Protein AF-A0A968Q280-F1 (afdb_monomer)

Foldseek 3Di:
DDDDDPDVVVVLVVLVVLLVVLLVLLLVLLVVLQVLCCPPPVSDDLDDDPVDDPVSSVVSVVSNVVSVVSNVVSVVSNVVSVVVSVPPPPPDDDPDDPPDDPPVVVVVVSVVSVVSSCVSVVSHPPD

Nearest PDB structures (foldseek):
  2f1m-assembly1_A  TM=7.565E-01  e=2.193E+00  Escherichia coli
  2f1m-assembly2_D  TM=6.934E-01  e=2.892E+00  Escherichia coli
  6ixg-assembly2_B  TM=3.409E-01  e=2.193E+00  Homo sapiens
  5c21-assembly1_B  TM=3.701E-01  e=7.008E+00  Escherichia coli

Secondary structure (DSSP, 8-state):
------SHHHHHHHHHHHHHHHHHHHHHHHHHHHHHHHHHHTTS-----TTS-HHHHHHHHHHHHHHHHHHHHHHHHHHHHHHHHHHS-----------SPPHHHHHHHHHHHHHHHHHHHHHHH--

Sequence (127 aa):
MTTNPPRLNRVTHWLQQRQRNVLNSAFSDAQAIKALEDQYYQGGKIAYSPDQSKTVYDYVRSLRDRKLLQIRTNLTQFRLNSFLLNQSPRPETETLDSSGPGPEAVAADVLAKLDYIELVIGSIGNR

Solvent-accessible surface area (backbone atoms only — not comparable to full-atom values): 7464 Å² total; per-residue (Å²): 138,84,88,81,82,75,59,67,66,52,51,53,52,51,49,53,51,49,42,53,51,34,50,50,50,24,36,51,35,41,50,51,45,50,51,51,18,43,74,78,42,78,62,36,77,92,67,92,48,94,92,48,59,65,69,58,50,54,51,54,50,53,53,42,55,53,33,51,50,50,28,52,52,26,52,50,53,38,54,52,52,51,52,55,57,73,69,48,83,75,78,88,75,77,97,73,78,90,83,64,81,53,75,64,58,55,50,52,53,53,49,55,42,49,52,51,37,48,52,54,51,50,69,69,66,74,121

pLDDT: mean 78.57, std 14.99, range [36.19, 94.25]

Structure (mmCIF, N/CA/C/O backbone):
data_AF-A0A968Q280-F1
#
_entry.id   AF-A0A968Q280-F1
#
loop_
_atom_site.group_PDB
_atom_site.id
_atom_site.type_symbol
_atom_site.label_atom_id
_atom_site.label_alt_id
_atom_site.label_comp_id
_atom_site.label_asym_id
_atom_site.label_entity_id
_atom_site.label_seq_id
_atom_site.pdbx_PDB_ins_code
_atom_site.Cartn_x
_atom_site.Cartn_y
_atom_site.Cartn_z
_atom_site.occupancy
_atom_site.B_iso_or_equiv
_atom_site.auth_seq_id
_atom_site.auth_comp_id
_atom_site.auth_asym_id
_atom_site.auth_atom_id
_atom_site.pdbx_PDB_model_num
ATOM 1 N N . MET A 1 1 ? 44.870 4.033 -25.920 1.00 36.19 1 MET A N 1
ATOM 2 C CA . MET A 1 1 ? 43.428 4.278 -26.135 1.00 36.19 1 MET A CA 1
ATOM 3 C C . MET A 1 1 ? 42.666 3.545 -25.040 1.00 36.19 1 MET A C 1
ATOM 5 O O . MET A 1 1 ? 42.682 2.324 -25.035 1.00 36.19 1 MET A O 1
ATOM 9 N N . THR A 1 2 ? 42.119 4.252 -24.049 1.00 43.31 2 THR A N 1
ATOM 10 C CA . THR A 1 2 ? 41.424 3.650 -22.897 1.00 43.31 2 THR A CA 1
ATOM 11 C C . THR A 1 2 ? 39.911 3.755 -23.103 1.00 43.31 2 THR A C 1
ATOM 13 O O . THR A 1 2 ? 39.295 4.777 -22.818 1.00 43.31 2 THR A O 1
ATOM 16 N N . THR A 1 3 ? 39.281 2.712 -23.638 1.00 49.31 3 THR A N 1
ATOM 17 C CA . THR A 1 3 ? 37.817 2.653 -23.745 1.00 49.31 3 THR A CA 1
ATOM 18 C C . THR A 1 3 ? 37.238 2.283 -22.381 1.00 49.31 3 THR A C 1
ATOM 20 O O . THR A 1 3 ? 37.208 1.117 -21.999 1.00 49.31 3 THR A O 1
ATOM 23 N N . ASN A 1 4 ? 36.813 3.281 -21.611 1.00 63.31 4 ASN A N 1
ATOM 24 C CA . ASN A 1 4 ? 36.038 3.075 -20.391 1.00 63.31 4 ASN A CA 1
ATOM 25 C C . ASN A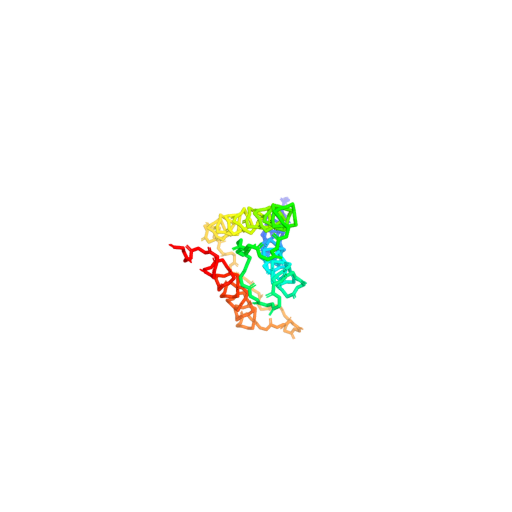 1 4 ? 34.556 3.283 -20.726 1.00 63.31 4 ASN A C 1
ATOM 27 O O . ASN A 1 4 ? 34.169 4.419 -21.002 1.00 63.31 4 ASN A O 1
ATOM 31 N N . PRO A 1 5 ? 33.737 2.214 -20.732 1.00 58.62 5 PRO A N 1
ATOM 32 C CA . PRO A 1 5 ? 32.438 2.371 -20.079 1.00 58.62 5 PRO A CA 1
ATOM 33 C C . PRO A 1 5 ? 31.886 1.066 -19.461 1.00 58.62 5 PRO A C 1
ATOM 35 O O . PRO A 1 5 ? 31.242 0.282 -20.148 1.00 58.62 5 PRO A O 1
ATOM 38 N N . PRO A 1 6 ? 31.987 0.870 -18.131 1.00 57.22 6 PRO A N 1
ATOM 39 C CA . PRO A 1 6 ? 31.126 -0.062 -17.405 1.00 57.22 6 PRO A CA 1
ATOM 40 C C . PRO A 1 6 ? 30.230 0.651 -16.373 1.00 57.22 6 PRO A C 1
ATOM 42 O O . PRO A 1 6 ? 29.717 0.013 -15.453 1.00 57.22 6 PRO A O 1
ATOM 45 N N . ARG A 1 7 ? 30.079 1.984 -16.455 1.00 59.66 7 ARG A N 1
ATOM 46 C CA . ARG A 1 7 ? 29.273 2.772 -15.499 1.00 59.66 7 ARG A CA 1
ATOM 47 C C . ARG A 1 7 ? 27.797 2.851 -15.886 1.00 59.66 7 ARG A C 1
ATOM 49 O O . ARG A 1 7 ? 26.951 2.658 -15.022 1.00 59.66 7 ARG A O 1
ATOM 56 N N . LEU A 1 8 ? 27.492 3.058 -17.168 1.00 62.25 8 LEU A N 1
ATOM 57 C CA . LEU A 1 8 ? 26.112 3.186 -17.659 1.00 62.25 8 LEU A CA 1
ATOM 58 C C . LEU A 1 8 ? 25.304 1.899 -17.438 1.00 62.25 8 LEU A C 1
ATOM 60 O O . LEU A 1 8 ? 24.206 1.966 -16.896 1.00 62.25 8 LEU A O 1
ATOM 64 N N . ASN A 1 9 ? 25.898 0.732 -17.719 1.00 67.06 9 ASN A N 1
ATOM 65 C CA . ASN A 1 9 ? 25.236 -0.560 -17.505 1.00 67.06 9 ASN A CA 1
ATOM 66 C C . ASN A 1 9 ? 24.954 -0.847 -16.016 1.00 67.06 9 ASN A C 1
ATOM 68 O O . ASN A 1 9 ? 23.941 -1.431 -15.650 1.00 67.06 9 ASN A O 1
ATOM 72 N N . ARG A 1 10 ? 25.824 -0.383 -15.108 1.00 71.06 10 ARG A N 1
ATOM 73 C CA . ARG A 1 10 ? 25.582 -0.509 -13.661 1.00 71.06 10 ARG A CA 1
ATOM 74 C C . ARG A 1 10 ? 24.442 0.384 -13.184 1.00 71.06 10 ARG A C 1
ATOM 76 O O . ARG A 1 10 ? 23.686 -0.031 -12.311 1.00 71.06 10 ARG A O 1
ATOM 83 N N . VAL A 1 11 ? 24.306 1.581 -13.754 1.00 72.00 11 VAL A N 1
ATOM 84 C CA . VAL A 1 11 ? 23.213 2.507 -13.424 1.00 72.00 11 VAL A CA 1
ATOM 85 C C . VAL A 1 11 ? 21.871 1.952 -13.900 1.00 72.00 11 VAL A C 1
ATOM 87 O O . VAL A 1 11 ? 20.914 1.979 -13.131 1.00 72.00 11 VAL A O 1
ATOM 90 N N . THR A 1 12 ? 21.795 1.389 -15.110 1.00 71.69 12 THR A N 1
ATOM 91 C CA . THR A 1 12 ? 20.559 0.783 -15.636 1.00 71.69 12 THR A CA 1
ATOM 92 C C . THR A 1 12 ? 20.143 -0.452 -14.839 1.00 71.69 12 THR A C 1
ATOM 94 O O . THR A 1 12 ? 18.985 -0.540 -14.433 1.00 71.69 12 THR A O 1
ATOM 97 N N . HIS A 1 13 ? 21.068 -1.361 -14.516 1.00 74.81 13 HIS A N 1
ATOM 98 C CA . HIS A 1 13 ? 20.764 -2.523 -13.670 1.00 74.81 13 HIS A CA 1
ATOM 99 C C . HIS A 1 13 ? 20.352 -2.127 -12.247 1.00 74.81 13 HIS A C 1
ATOM 101 O O . HIS A 1 13 ? 19.378 -2.658 -11.712 1.00 74.81 13 HIS A O 1
ATOM 107 N N . TRP A 1 14 ? 21.046 -1.162 -11.635 1.00 76.69 14 TRP A N 1
ATOM 108 C CA . TRP A 1 14 ? 20.667 -0.633 -10.324 1.00 76.69 14 TRP A CA 1
ATOM 109 C C . TRP A 1 14 ? 19.272 0.001 -10.350 1.00 76.69 14 TRP A C 1
ATOM 111 O O . TRP A 1 14 ? 18.480 -0.212 -9.432 1.00 76.69 14 TRP A O 1
ATOM 121 N N . LEU A 1 15 ? 18.943 0.736 -11.415 1.00 74.25 15 LEU A N 1
ATOM 122 C CA . LEU A 1 15 ? 17.645 1.384 -11.582 1.00 74.25 15 LEU A CA 1
ATOM 123 C C . LEU A 1 15 ? 16.516 0.360 -11.778 1.00 74.25 15 LEU A C 1
ATOM 125 O O . LEU A 1 15 ? 15.471 0.484 -11.141 1.00 74.25 15 LEU A O 1
ATOM 129 N N . GLN A 1 16 ? 16.748 -0.691 -12.569 1.00 76.75 16 GLN A N 1
ATOM 130 C CA . GLN A 1 16 ? 15.816 -1.813 -12.720 1.00 76.75 16 GLN A CA 1
ATOM 131 C C . GLN A 1 16 ? 15.589 -2.547 -11.391 1.00 76.75 16 GLN A C 1
ATOM 133 O O . GLN A 1 16 ? 14.447 -2.823 -11.019 1.00 76.75 16 GLN A O 1
ATOM 138 N N . GLN A 1 17 ? 16.655 -2.821 -10.632 1.00 81.25 17 GLN A N 1
ATOM 139 C CA . GLN A 1 17 ? 16.537 -3.443 -9.311 1.00 81.25 17 GLN A CA 1
ATOM 140 C C . GLN A 1 17 ? 15.767 -2.544 -8.338 1.00 81.25 17 GLN A C 1
ATOM 142 O O . GLN A 1 17 ? 14.890 -3.009 -7.608 1.00 81.25 17 GLN A O 1
ATOM 147 N N . ARG A 1 18 ? 16.052 -1.238 -8.350 1.00 80.38 18 ARG A N 1
ATOM 148 C CA . ARG A 1 18 ? 15.346 -0.249 -7.533 1.00 80.38 18 ARG A CA 1
ATOM 149 C C . ARG A 1 18 ? 13.858 -0.217 -7.867 1.00 80.38 18 ARG A C 1
ATOM 151 O O . ARG A 1 18 ? 13.042 -0.184 -6.954 1.00 80.38 18 ARG A O 1
ATOM 158 N N . GLN A 1 19 ? 13.502 -0.257 -9.147 1.00 82.00 19 GLN A N 1
ATOM 159 C CA . GLN A 1 19 ? 12.111 -0.262 -9.590 1.00 82.00 19 GLN A CA 1
ATOM 160 C C . GLN A 1 19 ? 11.345 -1.481 -9.052 1.00 82.00 19 GLN A C 1
ATOM 162 O O . GLN A 1 19 ? 10.248 -1.318 -8.515 1.00 82.00 19 GLN A O 1
ATOM 167 N N . ARG A 1 20 ? 11.947 -2.678 -9.108 1.00 84.12 20 ARG A N 1
ATOM 168 C CA . ARG A 1 20 ? 11.359 -3.899 -8.525 1.00 84.12 20 ARG A CA 1
ATOM 169 C C . ARG A 1 20 ? 11.191 -3.786 -7.013 1.00 84.12 20 ARG A C 1
ATOM 171 O O . ARG A 1 20 ? 10.133 -4.121 -6.492 1.00 84.12 20 ARG A O 1
ATOM 178 N N . ASN A 1 21 ? 12.205 -3.276 -6.315 1.00 87.19 21 ASN A N 1
ATOM 179 C CA . ASN A 1 21 ? 12.151 -3.101 -4.864 1.00 87.19 21 ASN A CA 1
ATOM 180 C C . ASN A 1 21 ? 11.021 -2.149 -4.453 1.00 87.19 21 ASN A C 1
ATOM 182 O O . ASN A 1 21 ? 10.254 -2.472 -3.556 1.00 87.19 21 ASN A O 1
ATOM 186 N N . VAL A 1 22 ? 10.883 -1.012 -5.140 1.00 88.00 22 VAL A N 1
ATOM 187 C CA . VAL A 1 22 ? 9.838 -0.018 -4.857 1.00 88.00 22 VAL A CA 1
ATOM 188 C C . VAL A 1 22 ? 8.437 -0.596 -5.090 1.00 88.00 22 VAL A C 1
ATOM 190 O O . VAL A 1 22 ? 7.545 -0.380 -4.268 1.00 88.00 22 VAL A O 1
ATOM 193 N N . LEU A 1 23 ? 8.242 -1.370 -6.163 1.00 88.94 23 LEU A N 1
ATOM 194 C CA . LEU A 1 23 ? 6.972 -2.052 -6.419 1.00 88.94 23 LEU A CA 1
ATOM 195 C C . LEU A 1 23 ? 6.665 -3.107 -5.346 1.00 88.94 23 LEU A C 1
ATOM 197 O O . LEU A 1 23 ? 5.555 -3.146 -4.821 1.00 88.94 23 LEU A O 1
ATOM 201 N N . ASN A 1 24 ? 7.655 -3.923 -4.975 1.00 90.69 24 ASN A N 1
ATOM 202 C CA . ASN A 1 24 ? 7.507 -4.922 -3.916 1.00 90.69 24 ASN A CA 1
ATOM 203 C C . ASN A 1 24 ? 7.187 -4.275 -2.560 1.00 90.69 24 ASN A C 1
ATOM 205 O O . ASN A 1 24 ? 6.372 -4.807 -1.812 1.00 90.69 24 ASN A O 1
ATOM 209 N N . SER A 1 25 ? 7.778 -3.117 -2.248 1.00 90.44 25 SER A N 1
ATOM 210 C CA . SER A 1 25 ? 7.443 -2.359 -1.040 1.00 90.44 25 SER A CA 1
ATOM 211 C C . SER A 1 25 ? 5.996 -1.870 -1.061 1.00 90.44 25 SER A C 1
ATOM 213 O O . SER A 1 25 ? 5.284 -2.065 -0.082 1.00 90.44 25 SER A O 1
ATOM 215 N N . ALA A 1 26 ? 5.525 -1.304 -2.179 1.00 89.81 26 ALA A N 1
ATOM 216 C CA . ALA A 1 26 ? 4.123 -0.905 -2.320 1.00 89.81 26 ALA A CA 1
ATOM 217 C C . ALA A 1 26 ? 3.163 -2.098 -2.166 1.00 89.81 26 ALA A C 1
ATOM 219 O O . ALA A 1 26 ? 2.143 -1.991 -1.489 1.0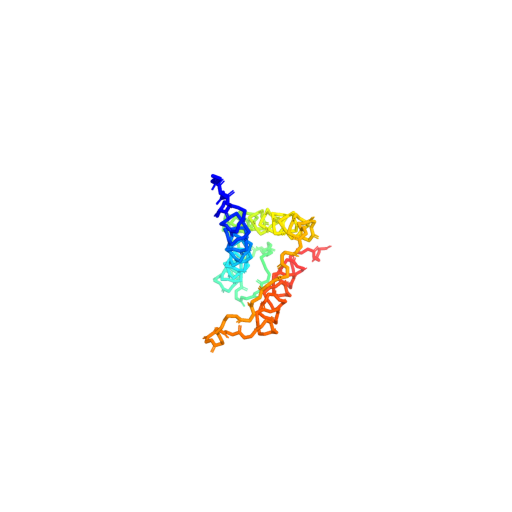0 89.81 26 ALA A O 1
ATOM 220 N N . PHE A 1 27 ? 3.512 -3.245 -2.749 1.00 92.06 27 PHE A N 1
ATOM 221 C CA . PHE A 1 27 ? 2.736 -4.474 -2.623 1.00 92.06 27 PHE A CA 1
ATOM 222 C C . PHE A 1 27 ? 2.688 -4.978 -1.172 1.00 92.06 27 PHE A C 1
ATOM 224 O O . PHE A 1 27 ? 1.611 -5.262 -0.653 1.00 92.06 27 PHE A O 1
ATOM 231 N N . SER A 1 28 ? 3.832 -5.010 -0.482 1.00 93.50 28 SER A N 1
ATOM 232 C CA . SER A 1 28 ? 3.908 -5.392 0.932 1.00 93.50 28 SER A CA 1
ATOM 233 C C . SER A 1 28 ? 3.104 -4.449 1.833 1.00 93.50 28 SER A C 1
ATOM 235 O O . SER A 1 28 ? 2.410 -4.908 2.740 1.00 93.50 28 SER A O 1
ATOM 237 N N . ASP A 1 29 ? 3.124 -3.142 1.567 1.00 92.12 29 ASP A N 1
ATOM 238 C CA . ASP A 1 29 ? 2.310 -2.180 2.312 1.00 92.12 29 ASP A CA 1
ATOM 239 C C . ASP A 1 29 ? 0.807 -2.377 2.056 1.00 92.12 29 ASP A C 1
ATOM 241 O O . ASP A 1 29 ? 0.007 -2.239 2.983 1.00 92.12 29 ASP A O 1
ATOM 245 N N . ALA A 1 30 ? 0.411 -2.753 0.836 1.00 91.50 30 ALA A N 1
ATOM 246 C CA . ALA A 1 30 ? -0.973 -3.106 0.519 1.00 91.50 30 ALA A CA 1
ATOM 247 C C . ALA A 1 30 ? -1.416 -4.389 1.248 1.00 91.50 30 ALA A C 1
ATOM 249 O O . ALA A 1 30 ? -2.519 -4.443 1.793 1.00 91.50 30 ALA A O 1
ATOM 250 N N . GLN A 1 31 ? -0.547 -5.400 1.335 1.00 94.25 31 GLN A N 1
ATOM 251 C CA . GLN A 1 31 ? -0.788 -6.592 2.157 1.00 94.25 31 GLN A CA 1
ATOM 252 C C . GLN A 1 31 ? -0.908 -6.243 3.645 1.00 94.25 31 GLN A C 1
ATOM 254 O O . GLN A 1 31 ? -1.785 -6.768 4.324 1.00 94.25 31 GLN A O 1
ATOM 259 N N . ALA A 1 32 ? -0.088 -5.318 4.150 1.00 93.31 32 ALA A N 1
ATOM 260 C CA . ALA A 1 32 ? -0.175 -4.864 5.535 1.00 93.31 32 ALA A CA 1
ATOM 261 C C . ALA A 1 32 ? -1.508 -4.159 5.834 1.00 93.31 32 ALA A C 1
ATOM 263 O O . ALA A 1 32 ? -2.062 -4.340 6.914 1.00 93.31 32 ALA A O 1
ATOM 264 N N . ILE A 1 33 ? -2.054 -3.390 4.884 1.00 90.50 33 ILE A N 1
ATOM 265 C CA . ILE A 1 33 ? -3.403 -2.820 5.017 1.00 90.50 33 ILE A CA 1
ATOM 266 C C . ILE A 1 33 ? -4.452 -3.932 5.112 1.00 90.50 33 ILE A C 1
ATOM 268 O O . ILE A 1 33 ? -5.298 -3.873 6.001 1.0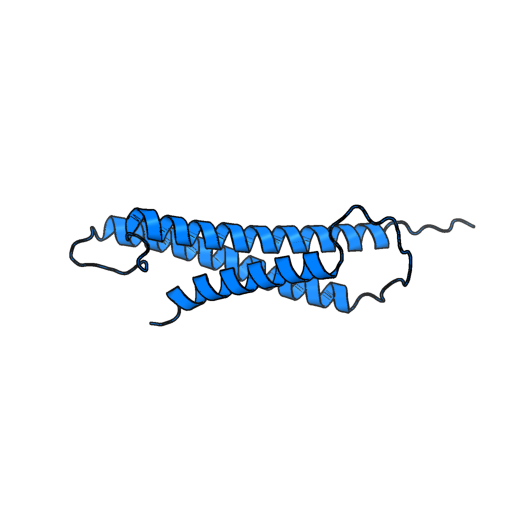0 90.50 33 ILE A O 1
ATOM 272 N N . LYS A 1 34 ? -4.376 -4.958 4.254 1.00 90.81 34 LYS A N 1
ATOM 273 C CA . LYS A 1 34 ? -5.286 -6.110 4.338 1.00 90.81 34 LYS A CA 1
ATOM 274 C C . LYS A 1 34 ? -5.175 -6.857 5.661 1.00 90.81 34 LYS A C 1
ATOM 276 O O . LYS A 1 34 ? -6.194 -7.132 6.277 1.00 90.81 34 LYS A O 1
ATOM 281 N N . ALA A 1 35 ? -3.966 -7.058 6.172 1.00 92.94 35 ALA A N 1
ATOM 282 C CA . ALA A 1 35 ? -3.773 -7.665 7.484 1.00 92.94 35 ALA A CA 1
ATOM 283 C C . ALA A 1 35 ? -4.425 -6.847 8.619 1.00 92.94 35 ALA A C 1
ATOM 285 O O . ALA A 1 35 ? -4.964 -7.428 9.558 1.00 92.94 35 ALA A O 1
ATOM 286 N N . LEU A 1 36 ? -4.423 -5.509 8.535 1.00 91.25 36 LEU A N 1
ATOM 287 C CA . LEU A 1 36 ? -5.144 -4.658 9.492 1.00 91.25 36 LEU A CA 1
ATOM 288 C C . LEU A 1 36 ? -6.669 -4.816 9.371 1.00 91.25 36 LEU A C 1
ATOM 290 O O . LEU A 1 36 ? -7.362 -4.817 10.388 1.00 91.25 36 L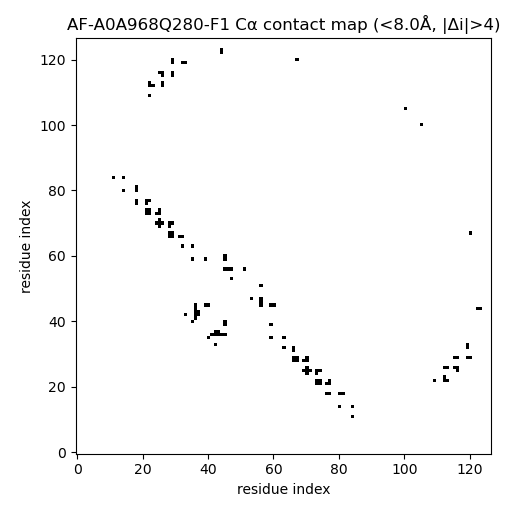EU A O 1
ATOM 294 N N . GLU A 1 37 ? -7.195 -4.949 8.153 1.00 89.88 37 GLU A N 1
ATOM 295 C CA . GLU A 1 37 ? -8.618 -5.229 7.906 1.00 89.88 37 GLU A CA 1
ATOM 296 C C . GLU A 1 37 ? -9.026 -6.591 8.478 1.00 89.88 37 GLU A C 1
ATOM 298 O O . GLU A 1 37 ? -10.008 -6.689 9.212 1.00 89.88 37 GLU A O 1
ATOM 303 N N . ASP A 1 38 ? -8.233 -7.630 8.234 1.00 91.50 38 ASP A N 1
ATOM 304 C CA . ASP A 1 38 ? -8.484 -8.975 8.752 1.00 91.50 38 ASP A CA 1
ATOM 305 C C . ASP A 1 38 ? -8.435 -9.006 10.285 1.00 91.50 38 ASP A C 1
ATOM 307 O O . ASP A 1 38 ? -9.335 -9.545 10.932 1.00 91.50 38 ASP A O 1
ATOM 311 N N . GLN A 1 39 ? -7.425 -8.362 10.880 1.00 91.12 39 GLN A N 1
ATOM 312 C CA . GLN A 1 39 ? -7.202 -8.378 12.324 1.00 91.12 39 GLN A CA 1
ATOM 313 C C . GLN A 1 39 ? -8.247 -7.577 13.115 1.00 91.12 39 GLN A C 1
ATOM 315 O O . GLN A 1 39 ? -8.668 -8.020 14.183 1.00 91.12 39 GLN A O 1
ATOM 320 N N . TYR A 1 40 ? -8.635 -6.390 12.639 1.00 87.50 40 TYR A N 1
ATOM 321 C CA . TYR A 1 40 ? -9.472 -5.461 13.415 1.00 87.50 40 TYR A CA 1
ATOM 322 C C . TYR A 1 40 ? -10.913 -5.355 12.916 1.00 87.50 40 TYR A C 1
ATOM 324 O O . TYR A 1 40 ? -11.766 -4.855 13.649 1.00 87.50 40 TYR A O 1
ATOM 332 N N . TYR A 1 41 ? -11.187 -5.805 11.690 1.00 88.31 41 TYR A N 1
ATOM 333 C CA . TYR A 1 41 ? -12.468 -5.612 11.009 1.00 88.31 41 TYR A CA 1
ATOM 334 C C . TYR A 1 41 ? -13.001 -6.890 10.347 1.00 88.31 41 TYR A C 1
ATOM 336 O O . TYR A 1 41 ? -13.939 -6.807 9.559 1.00 88.31 41 TYR A O 1
ATOM 344 N N . GLN A 1 42 ? -12.442 -8.068 10.663 1.00 87.56 42 GLN A N 1
ATOM 345 C CA . GLN A 1 42 ? -12.868 -9.365 10.106 1.00 87.56 42 GLN A CA 1
ATOM 346 C C . GLN A 1 42 ? -12.820 -9.397 8.564 1.00 87.56 42 GLN A C 1
ATOM 348 O O . GLN A 1 42 ? -13.687 -9.972 7.910 1.00 87.56 42 GLN A O 1
ATOM 353 N N . GLY A 1 43 ? -11.836 -8.710 7.978 1.00 83.62 43 GLY A N 1
ATOM 354 C CA . GLY A 1 43 ? -11.678 -8.548 6.527 1.00 83.62 43 GLY A CA 1
ATOM 355 C C . GLY A 1 43 ? -12.569 -7.457 5.926 1.00 83.62 43 GLY A C 1
ATOM 356 O O . GLY A 1 43 ? -12.512 -7.178 4.726 1.00 83.62 43 GLY A O 1
ATOM 357 N N . GLY A 1 44 ? -13.386 -6.813 6.761 1.00 83.69 44 GLY A N 1
ATOM 358 C CA . GLY A 1 44 ? -14.153 -5.626 6.429 1.00 83.69 44 GLY A CA 1
ATOM 359 C C . GLY A 1 44 ? -13.283 -4.375 6.323 1.00 83.69 44 GLY A C 1
ATOM 360 O O . GLY A 1 44 ? -12.146 -4.309 6.790 1.00 83.69 44 GLY A O 1
ATOM 361 N N . LYS A 1 45 ? -13.843 -3.334 5.708 1.00 84.00 45 LYS A N 1
ATOM 362 C CA . LYS A 1 45 ? -13.155 -2.049 5.555 1.00 84.00 45 LYS A CA 1
ATOM 363 C C . LYS A 1 45 ? -12.931 -1.384 6.913 1.00 84.00 45 LYS A C 1
ATOM 365 O O . LYS A 1 45 ? -13.819 -1.382 7.763 1.00 84.00 45 LYS A O 1
ATOM 370 N N . ILE A 1 46 ? -11.795 -0.698 7.052 1.00 83.31 46 ILE A N 1
ATOM 371 C CA . ILE A 1 46 ? -11.502 0.160 8.212 1.00 83.31 46 ILE A CA 1
ATOM 372 C C . ILE A 1 46 ? -12.469 1.358 8.216 1.00 83.31 46 ILE A C 1
ATOM 374 O O . ILE A 1 46 ? -12.227 2.382 7.559 1.00 83.31 46 ILE A O 1
ATOM 378 N N . ALA A 1 47 ? -13.558 1.226 8.970 1.00 84.44 47 ALA A N 1
ATOM 379 C CA . ALA A 1 47 ? -14.612 2.219 9.148 1.00 84.44 47 ALA A CA 1
ATOM 380 C C . ALA A 1 47 ? -14.937 2.397 10.636 1.00 84.44 47 ALA A C 1
ATOM 382 O O . ALA A 1 47 ? -14.719 1.499 11.444 1.00 84.44 47 ALA A O 1
ATOM 383 N N . TYR A 1 48 ? -15.440 3.573 11.006 1.00 83.62 48 TYR A N 1
ATOM 384 C CA . TYR A 1 48 ? -15.879 3.799 12.377 1.00 83.62 48 TYR A CA 1
ATOM 385 C C . TYR A 1 48 ? -17.177 3.024 12.631 1.00 83.62 48 TYR A C 1
ATOM 387 O O . TYR A 1 48 ? -18.136 3.184 11.877 1.00 83.62 48 TYR A O 1
ATOM 395 N N . SER A 1 49 ? -17.198 2.217 13.692 1.00 79.88 49 SER A N 1
ATOM 396 C CA . SER A 1 49 ? -18.400 1.563 14.212 1.00 79.88 49 SER A CA 1
ATOM 397 C C . SER A 1 49 ? -18.671 2.067 15.633 1.00 79.88 49 SER A C 1
ATOM 399 O O . SER A 1 49 ? -17.714 2.191 16.402 1.00 79.88 49 SER A O 1
ATOM 401 N N . PRO A 1 50 ? -19.933 2.343 16.013 1.00 79.69 50 PRO A N 1
ATOM 402 C CA . PRO A 1 50 ? -20.280 2.716 17.386 1.00 79.69 50 PRO A CA 1
ATOM 403 C C . PRO A 1 50 ? -19.930 1.624 18.412 1.00 79.69 50 PRO A C 1
ATOM 405 O O . PRO A 1 50 ? -19.667 1.948 19.567 1.00 79.69 50 PRO A O 1
ATOM 408 N N . ASP A 1 51 ? -19.836 0.363 17.981 1.00 80.50 51 ASP A N 1
ATOM 409 C CA . ASP A 1 51 ? -19.442 -0.774 18.824 1.00 80.50 51 ASP A CA 1
ATOM 410 C C . ASP A 1 51 ? -17.917 -0.861 19.041 1.00 80.50 51 ASP A C 1
ATOM 412 O O . ASP A 1 51 ? -17.432 -1.657 19.846 1.00 80.50 51 ASP A O 1
ATOM 416 N N . GLN A 1 52 ? -17.133 -0.047 18.323 1.00 80.62 52 GLN A N 1
ATOM 417 C CA . GLN A 1 52 ? -15.676 -0.039 18.393 1.00 80.62 52 GLN A CA 1
ATOM 418 C C . GLN A 1 52 ? -15.168 1.152 19.213 1.00 80.62 52 GLN A C 1
ATOM 420 O O . GLN A 1 52 ? -15.605 2.293 19.058 1.00 80.62 52 GLN A O 1
ATOM 425 N N . SER A 1 53 ? -14.155 0.908 20.051 1.00 85.88 53 SER A N 1
ATOM 426 C CA . SER A 1 53 ? -13.455 1.987 20.752 1.00 85.88 53 SER A CA 1
ATOM 427 C C . SER A 1 53 ? -12.875 2.990 19.755 1.00 85.88 53 SER A C 1
ATOM 429 O O . SER A 1 53 ? -12.083 2.630 18.877 1.00 85.88 53 SER A O 1
ATOM 431 N N . LYS A 1 54 ? -13.218 4.271 19.938 1.00 87.88 54 LYS A N 1
ATOM 432 C CA . LYS A 1 54 ? -12.702 5.379 19.126 1.00 87.88 54 LYS A CA 1
ATOM 433 C C . LYS A 1 54 ? -11.170 5.382 19.075 1.00 87.88 54 LYS A C 1
ATOM 435 O O . LYS A 1 54 ? -10.602 5.597 18.012 1.00 87.88 54 LYS A O 1
ATOM 440 N N . THR A 1 55 ? -10.506 5.067 20.187 1.00 89.31 55 THR A N 1
ATOM 441 C CA . THR A 1 55 ? -9.039 4.990 20.260 1.00 89.31 55 THR A CA 1
ATOM 442 C C . THR A 1 55 ? -8.474 3.889 19.363 1.00 89.31 55 THR A C 1
ATOM 444 O O . THR A 1 55 ? -7.467 4.103 1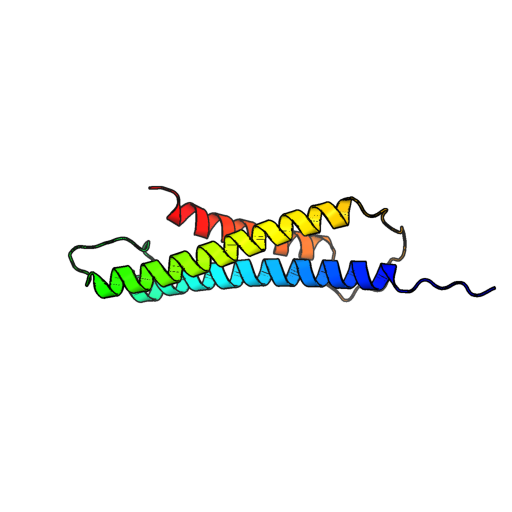8.693 1.00 89.31 55 THR A O 1
ATOM 447 N N . VAL A 1 56 ? -9.125 2.720 19.316 1.00 87.19 56 VAL A N 1
ATOM 448 C CA . VAL A 1 56 ? -8.708 1.604 18.449 1.00 87.19 56 VAL A CA 1
ATOM 449 C C . VAL A 1 56 ? -8.918 1.972 16.984 1.00 87.19 56 VAL A C 1
ATOM 451 O O . VAL A 1 56 ? -8.014 1.783 16.173 1.00 87.19 56 VAL A O 1
ATOM 454 N N . TYR A 1 57 ? -10.066 2.568 16.654 1.00 90.12 57 TYR A N 1
ATOM 455 C CA . TYR A 1 57 ? -10.327 3.075 15.309 1.00 90.12 57 TYR A CA 1
ATOM 456 C C . TYR A 1 57 ? -9.279 4.112 14.877 1.00 90.12 57 TYR A C 1
ATOM 458 O O . TYR A 1 57 ? -8.684 3.970 13.810 1.00 90.12 57 TYR A O 1
ATOM 466 N N . ASP A 1 58 ? -9.002 5.123 15.706 1.00 91.81 58 ASP A N 1
ATOM 467 C CA . ASP A 1 58 ? -8.030 6.178 15.398 1.00 91.81 58 ASP A CA 1
ATOM 468 C C . ASP A 1 58 ? -6.613 5.601 15.230 1.00 91.81 58 ASP A C 1
ATOM 470 O O . ASP A 1 58 ? -5.884 5.988 14.310 1.00 91.81 58 ASP A O 1
ATOM 474 N N . TYR A 1 59 ? -6.243 4.616 16.055 1.00 92.44 59 TYR A N 1
ATOM 475 C CA . TYR A 1 59 ? -4.980 3.892 15.933 1.00 92.44 59 TYR A CA 1
ATOM 476 C C . TYR A 1 59 ? -4.871 3.148 14.596 1.00 92.44 59 TYR A C 1
ATOM 478 O O . TYR A 1 59 ? -3.940 3.409 13.827 1.00 92.44 59 TYR A O 1
ATOM 486 N N . VAL A 1 60 ? -5.830 2.274 14.274 1.00 91.38 60 VAL A N 1
ATOM 487 C CA . VAL A 1 60 ? -5.794 1.470 13.040 1.00 91.38 60 VAL A CA 1
ATOM 488 C C . VAL A 1 60 ? -5.886 2.362 11.802 1.00 91.38 60 VAL A C 1
ATOM 490 O O . VAL A 1 60 ? -5.151 2.166 10.831 1.00 91.38 60 VAL A O 1
ATOM 493 N N . ARG A 1 61 ? -6.707 3.416 11.859 1.00 92.00 61 ARG A N 1
ATOM 494 C CA . ARG A 1 61 ? -6.775 4.450 10.825 1.00 92.00 61 ARG A CA 1
ATOM 495 C C . ARG A 1 61 ? -5.412 5.101 10.594 1.00 92.00 61 ARG A C 1
ATOM 497 O O . ARG A 1 61 ? -4.995 5.225 9.446 1.00 92.00 61 ARG A O 1
ATOM 504 N N . SER A 1 62 ? -4.707 5.492 11.656 1.00 93.50 62 SER A N 1
ATOM 505 C CA . SER A 1 62 ? -3.390 6.126 11.530 1.00 93.50 62 SER A CA 1
ATOM 506 C C . SER A 1 62 ? -2.354 5.200 10.879 1.00 93.50 62 SER A C 1
ATOM 508 O O . SER A 1 62 ? -1.550 5.652 10.061 1.00 93.50 62 SER A O 1
ATOM 510 N N . LEU A 1 63 ? -2.395 3.897 11.183 1.00 92.75 63 LEU A N 1
ATOM 511 C CA . LEU A 1 63 ? -1.529 2.896 10.559 1.00 92.75 63 LEU A CA 1
ATOM 512 C C . LEU A 1 63 ? -1.834 2.742 9.069 1.00 92.75 63 LEU A C 1
ATOM 514 O O . LEU A 1 63 ? -0.917 2.807 8.247 1.00 92.75 63 LEU A O 1
ATOM 518 N N . ARG A 1 64 ? -3.116 2.606 8.714 1.00 92.06 64 ARG A N 1
ATOM 519 C CA . ARG A 1 64 ? -3.565 2.547 7.319 1.00 92.06 64 ARG A CA 1
ATOM 520 C C . ARG A 1 64 ? -3.118 3.778 6.540 1.00 92.06 64 ARG A C 1
ATOM 522 O O . ARG A 1 64 ? -2.568 3.644 5.452 1.00 92.06 64 ARG A O 1
ATOM 529 N N . ASP A 1 65 ? -3.326 4.970 7.091 1.00 92.62 65 ASP A N 1
ATOM 530 C CA . ASP A 1 65 ? -3.015 6.225 6.404 1.00 92.62 65 ASP A CA 1
ATOM 531 C C . ASP A 1 65 ? -1.498 6.367 6.158 1.00 92.62 65 ASP A C 1
ATOM 533 O O . ASP A 1 65 ? -1.083 6.790 5.076 1.00 92.62 65 ASP A O 1
ATOM 537 N N . ARG A 1 66 ? -0.650 5.911 7.096 1.00 93.56 66 ARG A N 1
ATOM 538 C CA . ARG A 1 66 ? 0.808 5.811 6.884 1.00 93.56 66 ARG A CA 1
ATOM 539 C C . ARG A 1 66 ? 1.158 4.854 5.745 1.00 93.56 66 ARG A C 1
ATOM 541 O O . ARG A 1 66 ? 1.984 5.199 4.901 1.00 93.56 66 ARG A O 1
ATOM 548 N N . LYS A 1 67 ? 0.524 3.680 5.694 1.00 92.50 67 LYS A N 1
ATOM 549 C CA . LYS A 1 67 ? 0.746 2.694 4.626 1.00 92.50 67 LYS A CA 1
ATOM 550 C C . LYS A 1 67 ? 0.303 3.215 3.265 1.00 92.50 67 LYS A C 1
ATOM 552 O O . LYS A 1 67 ? 1.053 3.116 2.303 1.00 92.50 67 LYS A O 1
ATOM 557 N N . LEU A 1 68 ? -0.844 3.884 3.192 1.00 92.12 68 LEU A N 1
ATOM 558 C CA . LEU A 1 68 ? -1.302 4.544 1.968 1.00 92.12 68 LEU A CA 1
ATOM 559 C C . LEU A 1 68 ? -0.320 5.604 1.471 1.00 92.12 68 LEU A C 1
ATOM 561 O O . LEU A 1 68 ? -0.075 5.697 0.267 1.00 92.12 68 LEU A O 1
ATOM 565 N N . LEU A 1 69 ? 0.260 6.393 2.376 1.00 92.50 69 LEU A N 1
ATOM 566 C CA . LEU A 1 69 ? 1.279 7.369 2.006 1.00 92.50 69 LEU A CA 1
ATOM 567 C C . LEU A 1 69 ? 2.531 6.687 1.434 1.00 92.50 69 LEU A C 1
ATOM 569 O O . LEU A 1 69 ? 3.055 7.141 0.413 1.00 92.50 69 LEU A O 1
ATOM 573 N N . GLN A 1 70 ? 2.981 5.586 2.045 1.00 92.31 70 GLN A N 1
ATOM 574 C CA . GLN A 1 70 ? 4.113 4.793 1.552 1.00 92.31 70 GLN A CA 1
ATOM 575 C C . GLN A 1 70 ? 3.823 4.211 0.164 1.00 92.31 70 GLN A C 1
ATOM 577 O O . GLN A 1 70 ? 4.615 4.416 -0.755 1.00 92.31 70 GLN A O 1
ATOM 582 N N . ILE A 1 71 ? 2.648 3.608 -0.032 1.00 90.50 71 ILE A N 1
ATOM 583 C CA . ILE A 1 71 ? 2.203 3.078 -1.327 1.00 90.50 71 ILE A CA 1
ATOM 584 C C . ILE A 1 71 ? 2.213 4.175 -2.398 1.00 90.50 71 ILE A C 1
ATOM 586 O O . ILE A 1 71 ? 2.829 4.002 -3.446 1.00 90.50 71 ILE A O 1
ATOM 590 N N . ARG A 1 72 ? 1.594 5.334 -2.138 1.00 90.69 72 ARG A N 1
ATOM 591 C CA . ARG A 1 72 ? 1.550 6.460 -3.093 1.00 90.69 72 ARG A CA 1
ATOM 592 C C . ARG A 1 72 ? 2.941 6.974 -3.446 1.00 90.69 72 ARG A C 1
ATOM 594 O O . ARG A 1 72 ? 3.227 7.241 -4.614 1.00 90.69 72 ARG A O 1
ATOM 601 N N . THR A 1 73 ? 3.811 7.092 -2.447 1.00 90.94 73 THR A N 1
ATOM 602 C CA . THR A 1 73 ? 5.199 7.526 -2.634 1.00 90.94 73 THR A CA 1
ATOM 603 C C . THR A 1 73 ? 5.966 6.528 -3.500 1.00 90.94 73 THR A C 1
ATOM 605 O O . THR A 1 73 ? 6.636 6.923 -4.455 1.00 90.94 73 THR A O 1
ATOM 608 N N . ASN A 1 74 ? 5.813 5.234 -3.221 1.00 88.75 74 ASN A N 1
ATOM 609 C CA . ASN A 1 74 ? 6.451 4.161 -3.972 1.00 88.75 74 ASN A CA 1
ATOM 610 C C . ASN A 1 74 ? 5.935 4.102 -5.417 1.00 88.75 74 ASN A C 1
ATOM 612 O O . ASN A 1 74 ? 6.732 4.081 -6.348 1.00 88.75 74 ASN A O 1
ATOM 616 N N . LEU A 1 75 ? 4.621 4.183 -5.640 1.00 89.12 75 LEU A N 1
ATOM 617 C CA . LEU A 1 75 ? 4.044 4.234 -6.989 1.00 89.12 75 LEU A CA 1
ATOM 618 C C . LEU A 1 75 ? 4.515 5.462 -7.778 1.00 89.12 75 LEU A C 1
ATOM 620 O O . LEU A 1 75 ? 4.801 5.362 -8.970 1.00 89.12 75 LEU A O 1
ATOM 624 N N . THR A 1 76 ? 4.650 6.615 -7.120 1.00 88.94 76 THR A N 1
ATOM 625 C CA . THR A 1 76 ? 5.187 7.829 -7.751 1.00 88.94 76 THR A CA 1
ATOM 626 C C . THR A 1 76 ? 6.641 7.621 -8.171 1.00 88.94 76 THR A C 1
ATOM 628 O O . THR A 1 76 ? 6.987 7.868 -9.324 1.00 88.94 76 THR A O 1
ATOM 631 N N . GLN A 1 77 ? 7.482 7.086 -7.280 1.00 86.31 77 GLN A N 1
ATOM 632 C CA . GLN A 1 77 ? 8.869 6.740 -7.606 1.00 86.31 77 GLN A CA 1
ATOM 633 C C . GLN A 1 77 ? 8.955 5.702 -8.731 1.00 86.31 77 GLN A C 1
ATOM 635 O O . GLN A 1 77 ? 9.791 5.831 -9.621 1.00 86.31 77 GLN A O 1
ATOM 640 N N . PHE A 1 78 ? 8.082 4.694 -8.728 1.00 87.25 78 PHE A N 1
ATOM 641 C CA . PHE A 1 78 ? 8.012 3.684 -9.779 1.00 87.25 78 PHE A CA 1
ATOM 642 C C . PHE A 1 78 ? 7.701 4.313 -11.143 1.00 87.25 78 PHE A C 1
ATOM 644 O O . PHE A 1 78 ? 8.409 4.042 -12.114 1.00 87.25 78 PHE A O 1
ATOM 651 N N . ARG A 1 79 ? 6.698 5.198 -11.221 1.00 85.31 79 ARG A N 1
ATOM 652 C CA . ARG A 1 79 ? 6.324 5.908 -12.457 1.00 85.31 79 ARG A CA 1
ATOM 653 C C . ARG A 1 79 ? 7.453 6.808 -12.966 1.00 85.31 79 ARG A C 1
ATOM 655 O O . ARG A 1 79 ? 7.774 6.759 -14.150 1.00 85.31 79 ARG A O 1
ATOM 662 N N . LEU A 1 80 ? 8.099 7.562 -12.073 1.00 84.19 80 LEU A N 1
ATOM 663 C CA . LEU A 1 80 ? 9.245 8.412 -12.417 1.00 84.19 80 LEU A CA 1
ATOM 664 C C . LEU A 1 80 ? 10.425 7.588 -12.953 1.00 84.19 80 LEU A C 1
ATOM 666 O O . LEU A 1 80 ? 10.976 7.911 -14.001 1.00 84.19 80 LEU A O 1
ATOM 670 N N . ASN A 1 81 ? 10.774 6.486 -12.285 1.00 80.81 81 ASN A N 1
ATOM 671 C CA . ASN A 1 81 ? 11.871 5.618 -12.720 1.00 80.81 81 ASN A CA 1
ATOM 672 C C . ASN A 1 81 ? 11.565 4.928 -14.057 1.00 80.81 81 ASN A C 1
ATOM 674 O O . ASN A 1 81 ? 12.457 4.796 -14.890 1.00 80.81 81 ASN A O 1
ATOM 678 N N . SER A 1 82 ? 10.308 4.530 -14.281 1.00 78.31 82 SER A N 1
ATOM 679 C CA . SER A 1 82 ? 9.859 3.943 -15.552 1.00 78.31 82 SER A CA 1
ATOM 680 C C . SER A 1 82 ? 10.022 4.928 -16.709 1.00 78.31 82 SER A C 1
ATOM 682 O O . SER A 1 82 ? 10.507 4.566 -17.777 1.00 78.31 82 SER A O 1
ATOM 684 N N . PHE A 1 83 ? 9.660 6.193 -16.482 1.00 80.00 83 PHE A N 1
ATOM 685 C CA . PHE A 1 83 ? 9.818 7.252 -17.473 1.00 80.00 83 PHE A CA 1
ATOM 686 C C . PHE A 1 83 ? 11.294 7.489 -17.826 1.00 80.00 83 PHE A C 1
ATOM 688 O O . PHE A 1 83 ? 11.635 7.546 -19.003 1.00 80.00 83 PHE A O 1
ATOM 695 N N . LEU A 1 84 ? 12.181 7.535 -16.826 1.00 77.19 84 LEU A N 1
ATOM 696 C CA . LEU A 1 84 ? 13.627 7.699 -17.037 1.00 77.19 84 LEU A CA 1
ATOM 697 C C . LEU A 1 84 ? 14.267 6.510 -17.776 1.00 77.19 84 LEU A C 1
ATOM 699 O O . LEU A 1 84 ? 15.148 6.705 -18.616 1.00 77.19 84 LEU A O 1
ATOM 703 N N . LEU A 1 85 ? 13.824 5.280 -17.493 1.00 71.88 85 LEU A N 1
ATOM 704 C CA . LEU A 1 85 ? 14.280 4.077 -18.198 1.00 71.88 85 LEU A CA 1
ATOM 705 C C . LEU A 1 85 ? 13.854 4.080 -19.671 1.00 71.88 85 LEU A C 1
ATOM 707 O O . LEU A 1 85 ? 14.660 3.731 -20.528 1.00 71.88 85 LEU A O 1
ATOM 711 N N . ASN A 1 86 ? 12.632 4.530 -19.970 1.00 67.56 86 ASN A N 1
ATOM 712 C CA . ASN A 1 86 ? 12.128 4.632 -21.344 1.00 67.56 86 ASN A CA 1
ATOM 713 C C . ASN A 1 86 ? 12.826 5.723 -22.176 1.00 67.56 86 ASN A C 1
ATOM 715 O O . ASN A 1 86 ? 12.771 5.677 -23.401 1.00 67.56 86 ASN A O 1
ATOM 719 N N . GLN A 1 87 ? 13.474 6.701 -21.533 1.00 64.75 87 GLN A N 1
ATOM 720 C CA . GLN A 1 87 ? 14.221 7.772 -22.204 1.00 64.75 87 GLN A CA 1
ATOM 721 C C . GLN A 1 87 ? 15.684 7.422 -22.491 1.00 64.75 87 GLN A C 1
ATOM 723 O O . GLN A 1 87 ? 16.334 8.105 -23.282 1.00 64.75 87 GLN A O 1
ATOM 728 N N . SER A 1 88 ? 16.227 6.387 -21.846 1.00 57.53 88 SER A N 1
ATOM 729 C CA . SER A 1 88 ? 17.596 5.953 -22.115 1.00 57.53 88 SER A CA 1
ATOM 730 C C . SER A 1 88 ? 17.620 5.188 -23.443 1.00 57.53 88 SER A C 1
ATOM 732 O O . SER A 1 88 ? 16.840 4.245 -23.589 1.00 57.53 88 SER A O 1
ATOM 734 N N . PRO A 1 89 ? 18.485 5.548 -24.414 1.00 48.72 89 PRO A N 1
ATOM 735 C CA . PRO A 1 89 ? 18.621 4.780 -25.644 1.00 48.72 89 PRO A CA 1
ATOM 736 C C . PRO A 1 89 ? 18.995 3.352 -25.264 1.00 48.72 89 PRO A C 1
ATOM 738 O O . PRO A 1 89 ? 20.039 3.118 -24.656 1.00 48.72 89 PRO A O 1
ATOM 741 N N . ARG A 1 90 ? 18.083 2.422 -25.557 1.00 48.97 90 ARG A N 1
ATOM 742 C CA . ARG A 1 90 ? 18.235 0.990 -25.316 1.00 48.97 90 ARG A CA 1
ATOM 743 C C . ARG A 1 90 ? 19.535 0.558 -25.999 1.00 48.97 90 ARG A C 1
ATOM 745 O O . ARG A 1 90 ? 19.571 0.592 -27.226 1.00 48.97 90 ARG A O 1
ATOM 752 N N . PRO A 1 91 ? 20.600 0.182 -25.266 1.00 47.84 91 PRO A N 1
ATOM 753 C CA . PRO A 1 91 ? 21.677 -0.533 -25.911 1.00 47.84 91 PRO A CA 1
ATOM 754 C C . PRO A 1 91 ? 21.066 -1.865 -26.335 1.00 47.84 91 PRO A C 1
ATOM 756 O O . PRO A 1 91 ? 20.633 -2.673 -25.512 1.00 47.84 91 PRO A O 1
ATOM 759 N N . GLU A 1 92 ? 20.896 -2.026 -27.640 1.00 59.88 92 GLU A N 1
ATOM 760 C CA . GLU A 1 92 ? 20.588 -3.305 -28.249 1.00 59.88 92 GLU A CA 1
ATOM 761 C C . GLU A 1 92 ? 21.763 -4.222 -27.943 1.00 59.88 92 GLU A C 1
ATOM 763 O O . GLU A 1 92 ? 22.806 -4.082 -28.572 1.00 59.88 92 GLU A O 1
ATOM 768 N N . THR A 1 93 ? 21.668 -5.108 -26.952 1.00 46.53 93 THR A N 1
ATOM 769 C CA . THR A 1 93 ? 22.501 -6.315 -26.965 1.00 46.53 93 THR A CA 1
ATOM 770 C C . THR A 1 93 ? 22.042 -7.380 -25.979 1.00 46.53 93 THR A C 1
ATOM 772 O O . THR A 1 93 ? 21.670 -7.107 -24.841 1.00 46.53 93 THR A O 1
ATOM 775 N N . GLU A 1 94 ? 22.164 -8.606 -26.486 1.00 43.59 94 GLU A N 1
ATOM 776 C CA . GLU A 1 94 ? 22.498 -9.828 -25.761 1.00 43.59 94 GLU A CA 1
ATOM 777 C C . GLU A 1 94 ? 21.353 -10.546 -25.044 1.00 43.59 94 GLU A C 1
ATOM 779 O O . GLU A 1 94 ? 21.063 -10.391 -23.861 1.00 43.59 94 GLU A O 1
ATOM 784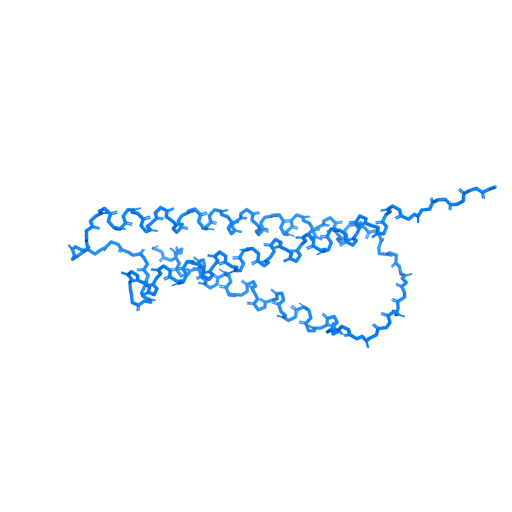 N N . THR A 1 95 ? 20.759 -11.454 -25.822 1.00 47.72 95 THR A N 1
ATOM 785 C CA . THR A 1 95 ? 20.382 -12.797 -25.383 1.00 47.72 95 THR A CA 1
ATOM 786 C C . THR A 1 95 ? 21.492 -13.396 -24.510 1.00 47.72 95 THR A C 1
ATOM 788 O O . THR A 1 95 ? 22.421 -14.012 -25.028 1.00 47.72 95 THR A O 1
ATOM 791 N N . LEU A 1 96 ? 21.423 -13.195 -23.196 1.00 44.81 96 LEU A N 1
ATOM 792 C CA . LEU A 1 96 ? 22.301 -13.857 -22.238 1.00 44.81 96 LEU A CA 1
ATOM 793 C C . LEU A 1 96 ? 21.453 -14.733 -21.312 1.00 44.81 96 LEU A C 1
ATOM 795 O O . LEU A 1 96 ? 20.700 -14.240 -20.475 1.00 44.81 96 LEU A O 1
ATOM 799 N N . ASP A 1 97 ? 21.557 -16.032 -21.575 1.00 42.06 97 ASP A N 1
ATOM 800 C CA . ASP A 1 97 ? 21.224 -17.195 -20.757 1.00 42.06 97 ASP A CA 1
ATOM 801 C C . ASP A 1 97 ? 19.917 -17.192 -19.950 1.00 42.06 97 ASP A C 1
ATOM 803 O O . ASP A 1 97 ? 19.760 -16.676 -18.842 1.00 42.06 97 ASP A O 1
ATOM 807 N N . SER A 1 98 ? 18.973 -17.920 -20.545 1.00 50.53 98 SER A N 1
ATOM 808 C CA . SER A 1 98 ? 17.682 -18.323 -20.014 1.00 50.53 98 SER A CA 1
ATOM 809 C C . SER A 1 98 ? 17.852 -19.296 -18.836 1.00 50.53 98 SER A C 1
ATOM 811 O O . SER A 1 98 ? 17.932 -20.510 -18.989 1.00 50.53 98 SER A O 1
ATOM 813 N N . SER A 1 99 ? 17.932 -18.759 -17.623 1.00 53.50 99 SER A N 1
ATOM 814 C CA . SER A 1 99 ? 17.588 -19.487 -16.386 1.00 53.50 99 SER A CA 1
ATOM 815 C C . SER A 1 99 ? 16.740 -18.642 -15.427 1.00 53.50 99 SER A C 1
ATOM 817 O O . SER A 1 99 ? 16.408 -19.076 -14.328 1.00 53.50 99 SER A O 1
ATOM 819 N N . GLY A 1 100 ? 16.359 -17.434 -15.850 1.00 55.97 100 GLY A N 1
ATOM 820 C CA . GLY A 1 100 ? 15.392 -16.588 -15.159 1.00 55.97 100 GLY A CA 1
ATOM 821 C C . GLY A 1 100 ? 14.005 -16.680 -15.802 1.00 55.97 100 GLY A C 1
ATOM 822 O O . GLY A 1 100 ? 13.902 -17.035 -16.978 1.00 55.97 100 GLY A O 1
ATOM 823 N N . PRO A 1 101 ? 12.933 -16.338 -15.064 1.00 59.81 101 PRO A N 1
ATOM 824 C CA . PRO A 1 101 ? 11.606 -16.198 -15.651 1.00 59.81 101 PRO A CA 1
ATOM 825 C C . PRO A 1 101 ? 11.680 -15.258 -16.860 1.00 59.81 101 PRO A C 1
ATOM 827 O O . PRO A 1 101 ? 12.283 -14.183 -16.781 1.00 59.81 101 PRO A O 1
ATOM 830 N N . GLY A 1 102 ? 11.097 -15.688 -17.982 1.00 71.75 102 GLY A N 1
ATOM 831 C CA . GLY A 1 102 ? 11.090 -14.913 -19.220 1.00 71.75 102 GLY A CA 1
ATOM 832 C C . GLY A 1 102 ? 10.490 -13.512 -19.024 1.00 71.75 102 GLY A C 1
ATOM 833 O O . GLY A 1 102 ? 9.748 -13.280 -18.063 1.00 71.75 102 GLY A O 1
ATOM 834 N N . PRO A 1 103 ? 10.775 -12.562 -19.933 1.00 71.81 103 PRO A N 1
ATOM 835 C CA . PRO A 1 103 ? 10.307 -11.177 -19.819 1.00 71.81 103 PRO A CA 1
ATOM 836 C C . PRO A 1 103 ? 8.780 -11.066 -19.676 1.00 71.81 103 PRO A C 1
ATOM 838 O O . PRO A 1 103 ? 8.291 -10.168 -18.995 1.00 71.81 103 PRO A O 1
ATOM 841 N N . GLU A 1 104 ? 8.037 -12.013 -20.248 1.00 73.19 104 GLU A N 1
ATOM 842 C CA . GLU A 1 104 ? 6.583 -12.134 -20.117 1.00 73.19 104 GLU A CA 1
ATOM 843 C C . GLU A 1 104 ? 6.134 -12.436 -18.678 1.00 73.19 104 GLU A C 1
ATOM 845 O O . GLU A 1 104 ? 5.262 -11.752 -18.146 1.00 73.19 104 GLU A O 1
ATOM 850 N N . ALA A 1 105 ? 6.772 -13.397 -18.005 1.00 72.31 105 ALA A N 1
ATOM 851 C CA . ALA A 1 105 ? 6.443 -13.759 -16.626 1.00 72.31 105 ALA A CA 1
ATOM 852 C C . ALA A 1 105 ? 6.748 -12.614 -15.644 1.00 72.31 105 ALA A C 1
ATOM 854 O O . ALA A 1 105 ? 5.997 -12.382 -14.698 1.00 72.31 105 ALA A O 1
ATOM 855 N N . VAL A 1 106 ? 7.823 -11.857 -15.893 1.00 75.81 106 VAL A N 1
ATOM 856 C CA . VAL A 1 106 ? 8.154 -10.658 -15.105 1.00 75.81 106 VAL A CA 1
ATOM 857 C C . VAL A 1 106 ? 7.112 -9.556 -15.317 1.00 75.81 106 VAL A C 1
ATOM 859 O O . VAL A 1 106 ? 6.716 -8.900 -14.356 1.00 75.81 106 VAL A O 1
ATOM 862 N N . ALA A 1 107 ? 6.649 -9.353 -16.552 1.00 76.88 107 ALA A N 1
ATOM 863 C CA . ALA A 1 107 ? 5.603 -8.378 -16.846 1.00 76.88 107 ALA A CA 1
ATOM 864 C C . ALA A 1 107 ? 4.268 -8.757 -16.183 1.00 76.88 107 ALA A C 1
ATOM 866 O O . ALA A 1 107 ? 3.633 -7.902 -15.567 1.00 76.88 107 ALA A O 1
ATOM 867 N N . ALA A 1 108 ? 3.883 -10.035 -16.242 1.00 79.75 108 ALA A N 1
ATOM 868 C CA . ALA A 1 108 ? 2.677 -10.543 -15.594 1.00 79.75 108 ALA A CA 1
ATOM 869 C C . ALA A 1 108 ? 2.707 -10.351 -14.064 1.00 79.75 108 ALA A C 1
ATOM 871 O O . ALA A 1 108 ? 1.724 -9.883 -13.495 1.00 79.75 108 ALA A O 1
ATOM 872 N N . ASP A 1 109 ? 3.839 -10.630 -13.401 1.00 83.38 109 ASP A N 1
ATOM 873 C CA . ASP A 1 109 ? 4.011 -10.391 -11.955 1.00 83.38 109 ASP A CA 1
ATOM 874 C C . ASP A 1 109 ? 3.879 -8.902 -11.591 1.00 83.38 109 ASP A C 1
ATOM 876 O O . ASP A 1 109 ? 3.217 -8.547 -10.614 1.00 83.38 109 ASP A O 1
ATOM 880 N N . VAL A 1 110 ? 4.475 -8.013 -12.393 1.00 84.88 110 VAL A N 1
ATOM 881 C CA . VAL A 1 110 ? 4.371 -6.561 -12.185 1.00 84.88 110 VAL A CA 1
ATOM 882 C C . VAL A 1 110 ? 2.922 -6.093 -12.294 1.00 84.88 110 VAL A C 1
ATOM 884 O O . VAL A 1 110 ? 2.466 -5.348 -11.425 1.00 84.88 110 VAL A O 1
ATOM 887 N N . LEU A 1 111 ? 2.199 -6.535 -13.327 1.00 85.81 111 LEU A N 1
ATOM 888 C CA . LEU A 1 111 ? 0.792 -6.185 -13.526 1.00 85.81 111 LEU A CA 1
ATOM 889 C C . LEU A 1 111 ? -0.080 -6.710 -12.385 1.00 85.81 111 LEU A C 1
ATOM 891 O O . LEU A 1 111 ? -0.812 -5.933 -11.784 1.00 85.81 111 LEU A O 1
ATOM 895 N N . ALA A 1 112 ? 0.082 -7.977 -11.998 1.00 88.56 112 ALA A N 1
ATOM 896 C CA . ALA A 1 112 ? -0.671 -8.565 -10.893 1.00 88.56 112 ALA A CA 1
ATOM 897 C C . ALA A 1 112 ? -0.466 -7.804 -9.569 1.00 88.56 112 ALA A C 1
ATOM 899 O O . ALA A 1 112 ? -1.415 -7.578 -8.815 1.00 88.56 112 ALA A O 1
ATOM 900 N N . LYS A 1 113 ? 0.767 -7.362 -9.283 1.00 90.88 113 LYS A N 1
ATOM 901 C CA . LYS A 1 113 ? 1.061 -6.542 -8.098 1.00 90.88 113 LYS A CA 1
ATOM 902 C C . LYS A 1 113 ? 0.409 -5.167 -8.173 1.00 90.88 113 LYS A C 1
ATOM 904 O O . LYS A 1 113 ? -0.100 -4.700 -7.156 1.00 90.88 113 LYS A O 1
ATOM 909 N N . LEU A 1 114 ? 0.433 -4.521 -9.338 1.00 88.88 114 LEU A N 1
ATOM 910 C CA . LEU A 1 114 ? -0.218 -3.226 -9.543 1.00 88.88 114 LEU A CA 1
ATOM 911 C C . LEU A 1 114 ? -1.735 -3.340 -9.376 1.00 88.88 114 LEU A C 1
ATOM 913 O O . LEU A 1 114 ? -2.293 -2.577 -8.592 1.00 88.88 114 LEU A O 1
ATOM 917 N N . ASP A 1 115 ? -2.366 -4.334 -10.000 1.00 90.25 115 ASP A N 1
ATOM 918 C CA . ASP A 1 115 ? -3.805 -4.590 -9.882 1.00 90.25 115 ASP A CA 1
ATOM 919 C C . ASP A 1 115 ? -4.214 -4.817 -8.424 1.00 90.25 115 ASP A C 1
ATOM 921 O O . ASP A 1 115 ? -5.188 -4.240 -7.939 1.00 90.25 115 AS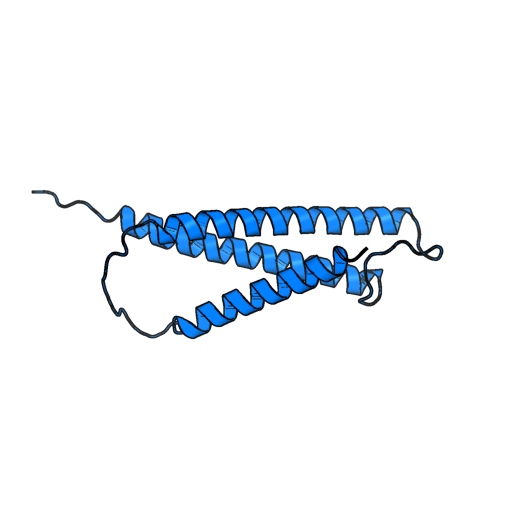P A O 1
ATOM 925 N N . TYR A 1 116 ? -3.434 -5.607 -7.678 1.00 91.44 116 TYR A N 1
ATOM 926 C CA . TYR A 1 116 ? -3.685 -5.822 -6.254 1.00 91.44 116 TYR A CA 1
ATOM 927 C C . TYR A 1 116 ? -3.575 -4.523 -5.443 1.00 91.44 116 TYR A C 1
ATOM 929 O O . TYR A 1 116 ? -4.433 -4.233 -4.605 1.00 91.44 116 TYR A O 1
ATOM 937 N N . IL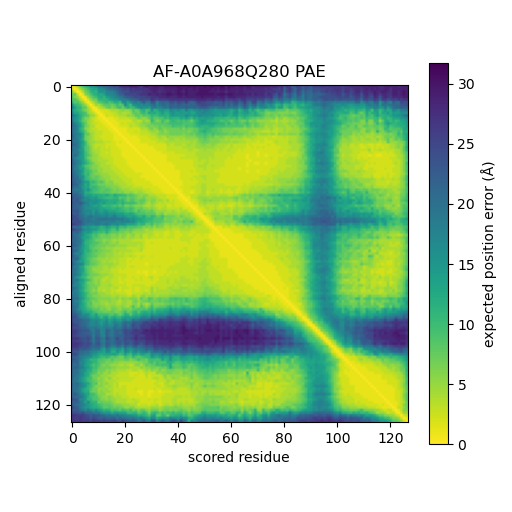E A 1 117 ? -2.535 -3.720 -5.688 1.00 89.06 117 ILE A N 1
ATOM 938 C CA . ILE A 1 117 ? -2.355 -2.424 -5.022 1.00 89.06 117 ILE A CA 1
ATOM 939 C C . ILE A 1 117 ? -3.539 -1.498 -5.336 1.00 89.06 117 ILE A C 1
ATOM 941 O O . ILE A 1 117 ? -4.078 -0.867 -4.424 1.00 89.06 117 ILE A O 1
ATOM 945 N N . GLU A 1 118 ? -3.967 -1.427 -6.596 1.00 88.88 118 GLU A N 1
ATOM 946 C CA . GLU A 1 118 ? -5.100 -0.602 -7.019 1.00 88.88 118 GLU A CA 1
ATOM 947 C C . GLU A 1 118 ? -6.414 -1.065 -6.392 1.00 88.88 118 GLU A C 1
ATOM 949 O O . GLU A 1 118 ? -7.169 -0.231 -5.893 1.00 88.88 118 GLU A O 1
ATOM 954 N N . LEU A 1 119 ? -6.653 -2.374 -6.312 1.00 89.31 119 LEU A N 1
ATOM 955 C CA . LEU A 1 119 ? -7.818 -2.943 -5.637 1.00 89.31 119 LEU A CA 1
ATOM 956 C C . LEU A 1 119 ? -7.860 -2.555 -4.152 1.00 89.31 119 LEU A C 1
ATOM 958 O O . LEU A 1 119 ? -8.899 -2.110 -3.653 1.00 89.31 119 LEU A O 1
ATOM 962 N N . VAL A 1 120 ? -6.730 -2.661 -3.444 1.00 86.00 120 VAL A N 1
ATOM 963 C CA . VAL A 1 120 ? -6.638 -2.273 -2.027 1.00 86.00 120 VAL A CA 1
ATOM 964 C C . VAL A 1 120 ? -6.889 -0.773 -1.858 1.00 86.00 120 VAL A C 1
ATOM 966 O O . VAL A 1 120 ? -7.719 -0.387 -1.034 1.00 86.00 120 VAL A O 1
ATOM 969 N N . ILE A 1 121 ? -6.251 0.083 -2.663 1.00 86.62 121 ILE A N 1
ATOM 970 C CA . ILE A 1 121 ? -6.454 1.541 -2.603 1.00 86.62 121 ILE A CA 1
ATOM 971 C C . ILE A 1 121 ? -7.906 1.915 -2.941 1.00 86.62 121 ILE A C 1
ATOM 973 O O . ILE A 1 121 ? -8.519 2.712 -2.228 1.00 86.62 121 ILE A O 1
ATOM 977 N N . GLY A 1 122 ? -8.462 1.350 -4.014 1.00 84.12 122 GLY A N 1
ATOM 978 C CA . GLY A 1 122 ? -9.811 1.641 -4.501 1.00 84.12 122 GLY A CA 1
ATOM 979 C C . GLY A 1 122 ? -10.888 1.259 -3.490 1.00 84.12 122 GLY A C 1
ATOM 980 O O . GLY A 1 122 ? -11.853 2.000 -3.294 1.00 84.12 122 GLY A O 1
ATOM 981 N N . SER A 1 123 ? -10.675 0.168 -2.749 1.00 79.94 123 SER A N 1
ATOM 982 C CA . SER A 1 123 ? -11.575 -0.233 -1.665 1.00 79.94 123 SER A CA 1
ATOM 983 C C . SER A 1 123 ? -11.699 0.830 -0.559 1.00 79.94 123 SER A C 1
ATOM 985 O O . SER A 1 123 ? -12.760 0.941 0.059 1.00 79.94 123 SER A O 1
ATOM 987 N N . ILE A 1 124 ? -10.665 1.656 -0.363 1.00 75.38 124 ILE A N 1
ATOM 988 C CA . ILE A 1 124 ? -10.599 2.703 0.667 1.00 75.38 124 ILE A CA 1
ATOM 989 C C . ILE A 1 124 ? -11.112 4.054 0.141 1.00 75.38 124 ILE A C 1
ATOM 991 O O . ILE A 1 124 ? -11.631 4.857 0.919 1.00 75.38 124 ILE A O 1
ATOM 995 N N . GLY A 1 125 ? -10.946 4.312 -1.162 1.00 62.28 125 GLY A N 1
ATOM 996 C CA . GLY A 1 125 ? -11.269 5.583 -1.822 1.00 62.28 125 GLY A CA 1
ATOM 997 C C . GLY A 1 125 ? -12.743 5.793 -2.182 1.00 62.28 125 GLY A C 1
ATOM 998 O O . GLY A 1 125 ? -13.163 6.943 -2.257 1.00 62.28 125 GLY A O 1
ATOM 999 N N . ASN A 1 126 ? -13.535 4.729 -2.357 1.00 55.12 126 ASN A N 1
ATOM 1000 C CA . ASN A 1 126 ? -14.992 4.843 -2.510 1.00 55.12 126 ASN A CA 1
ATOM 1001 C C . ASN A 1 126 ? -15.630 5.180 -1.149 1.00 55.12 126 ASN A C 1
ATOM 1003 O O . ASN A 1 126 ? -15.925 4.280 -0.356 1.00 55.12 126 ASN A O 1
ATOM 1007 N N . ARG A 1 127 ? -15.788 6.479 -0.883 1.00 45.44 127 ARG A N 1
ATOM 1008 C CA . ARG A 1 127 ? -16.605 7.067 0.184 1.00 45.44 127 ARG A CA 1
ATOM 1009 C C . ARG A 1 127 ? -17.719 7.891 -0.432 1.00 45.44 127 ARG A C 1
ATOM 1011 O O . ARG A 1 127 ? -17.406 8.631 -1.389 1.00 45.44 127 ARG A O 1
#

Mean predicted aligned error: 9.98 Å

Radius of gyration: 19.95 Å; Cα contacts (8 Å, |Δi|>4): 72; chains: 1; bounding box: 64×28×49 Å

=== Feature glossary ===
Each block in this record encodes a different view of the same protein. In brief:

Predicted aligned error. PAE(i, j) answers: if I align the predicted and true structures on residue i, how far off (in Å) do I expect residue j to be? A block-diagonal PAE matrix with low values on the blocks and high values off-diagonal is the signature of a multi-domain protein with confidently predicted domains but uncertain inter-domain orientation.

Contact-map, Ramachandran, and PAE plots. Plot images: a contact map (which residues are close in 3D, as an N×N binary image), a Ramachandran scatter (backbone torsion angles, revealing secondary-structure composition at a glance), and — for AlphaFold structures — a PAE heatmap (pairwise prediction confidence).

Backbone torsions (φ/ψ). φ (phi) and ψ (psi) are the two rotatable backbone dihedrals per residue: φ is the C(i-1)–N–Cα–C torsion, ψ is the N–Cα–C–N(i+1) torsion, both in degrees on (−180°, 180°]. α-helical residues cluster near (−60°, −45°); β-strand residues near (−120°, +130°). A Ramachandran plot is simply a scatter of (φ, ψ) for every residue.

Foldseek 3Di. A 3Di character summarizes, for each residue, the relative orientation of the Cα frame of its nearest spatial neighbor. Because it encodes fold topology rather than chemistry, 3Di alignments detect remote structural similarity that sequence alignment misses.

Radius of gyration, Cα contacts, bounding box. Three whole-structure scalars: the radius of gyration (RMS distance of Cα from centroid, in Å), the count of Cα–Cα contacts (pairs closer than 8 Å and separated by more than four residues in sequence — i.e. tertiary, not local, contacts), and the bounding-box dimensions. Together they distinguish compact globular folds from extended fibres or disordered chains.

Sequence. Sequence gives the chain of amino acids in standard one-letter code (A=alanine, C=cysteine, …, Y=tyrosine), read N→C. It is the only feature that is directly encoded by the gene; all structural features are derived from the folded form of this sequence.

mmCIF coordinates. Atomic coordinates in PDBx/mmCIF format — the same representation the Protein Data Bank distributes. Each line of the _atom_site loop places one backbone atom in Cartesian space (units: ångströms, origin: arbitrary).

Secondary structure (3-state, P-SEA). Three-state secondary structure (P-SEA) collapses the eight DSSP classes into helix (a), strand (b), and coil (c). P-SEA assigns these from Cα geometry alone — distances and angles — without requiring ba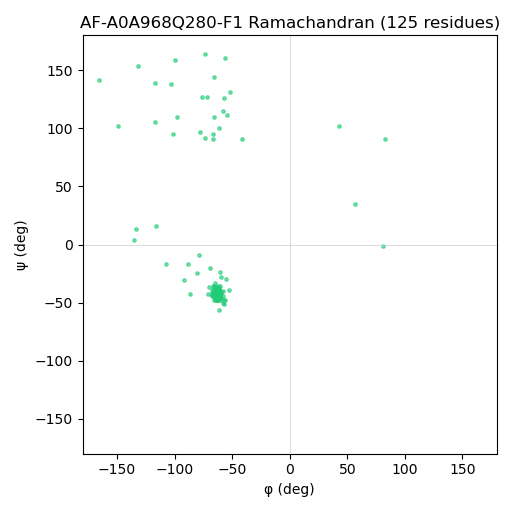ckbone oxygens, so it works on any Cα trace.

InterPro / GO / CATH / organism. Functional annotations link the protein to curated databases. InterPro entries identify conserved domains and families by matching the sequence against member-database signatures (Pfam, PROSITE, CDD, …). Gene Ontology (GO) terms describe molecular function, biological process, and cellular component in a controlled vocabulary. CATH places the structure in a hierarchical fold classification (Class/Architecture/Topology/Homologous-superfamily). The organism is the source species.

B-factor. B-factor (Debye–Waller factor) reflects atomic displacement in the crystal lattice. It is an experimental observable (units Å²), not a prediction; low values mean the atom is pinned down, high values mean it moves or is heterogeneous across the crystal.

Rendered structure images. Structure images are PyMOL renders from six orthogonal camera directions. Cartoon representation draws helices as coils and strands as arrows; sticks shows the backbone as bonds; surface shows the solvent-excluded envelope. Rainbow coloring maps sequence position to hue (blue→red, N→C); chain coloring assigns a distinct color per polypeptide.

Solvent-accessible surface area. Solvent-accessible surface area (SASA) is the area in Å² traced out by the centre of a 1.4 Å probe sphere (a water molecule) rolled over the protein's van der Waals surface (Shrake–Rupley / Lee–Richards construction). Buried residues have near-zero SASA; fully exposed residues can exceed 200 Å². The total SASA scales roughly with the number of surface residues.

Secondary structure (8-state, DSSP). The SS8 string is DSSP's per-residue secondary-structure call. α-helix (H) means an i→i+4 H-bond ladder; β-strand (E) means the residue participates in a β-sheet; 3₁₀ (G) and π (I) are tighter and wider helices; T/S are turns/bends; '-' is loop.

pLDDT. For AlphaFold models, the B-factor field carries pLDDT — the model's own estimate of local accuracy on a 0–100 scale. Regions with pLDDT<50 should be treated as essentially unmodeled; they often correspond to intrinsically disordered segments.

Nearest PDB structures. Nearest PDB neighbors are the top structural matches found by Foldseek when searching this structure against the entire Protein Data Bank. Each hit reports a TM-score (0 to 1; >0.5 almost always implies the same fold) and an E-value. These are *structural* homologs — they may share no detectable sequence similarity.